Protein AF-A0A9D4UQ98-F1 (afdb_monomer_lite)

Foldseek 3Di:
DDDDDDDDDDDDDDPPPLPPDPDPAKDKFAKAWEAAEDAPPDLLLCVQVQVVCLVVVGEYEYEYQDQDDPNSVVVVVCVVVVSHRYDYDHQPDDDPVSLLSSVLVCQQQVADHDDPVNDDRSNPDDSNNIGIFRMWIDHSVDIDTHHPDGDPVSNVVSVVVVVD

Secondary structure (DSSP, 8-state):
------------------------TTEEEEEEEE---EEES-HHHHHHHHHHHHHTT--EEEEEEEE-HHHHHHHHHHHHTTS--EEEEEPSSSHHHHHHHHHHHHHHHT-----GGG---GGG--GGGSEEEEEEEE-SS-EEEEES---HHHHHHHHHHHT-

Organism: Adiantum capillus-veneris (NCBI:txid13818)

Sequence (164 aa):
MIVDAIDNVGPESSSSFETTITVEEGMEIDRGYISPQFKLATIKDILSVLEKVSQLNAPLVIVAEDVLGEALATLVVNKMRGIVKVAALKAPGFGERRKALLQDIAIVTGTEFIASDLGLKPESVTIEQLGISRKVTMTNNSTTIIADAATKDEIQARIAQIKK

Structure (mmCIF, N/CA/C/O backbone):
data_AF-A0A9D4UQ98-F1
#
_entry.id   AF-A0A9D4UQ98-F1
#
loop_
_atom_site.group_PDB
_atom_site.id
_atom_site.type_symbol
_atom_site.label_atom_id
_atom_site.label_alt_id
_atom_site.label_comp_id
_atom_site.label_asym_id
_atom_site.label_entity_id
_atom_site.label_seq_id
_atom_site.pdbx_PDB_ins_code
_atom_site.Cartn_x
_atom_site.Cartn_y
_atom_site.Cartn_z
_atom_site.occupancy
_atom_site.B_iso_or_equiv
_atom_site.auth_seq_id
_atom_site.auth_comp_id
_atom_site.auth_asym_id
_atom_site.auth_atom_id
_atom_site.pdbx_PDB_model_num
ATOM 1 N N . MET A 1 1 ? 49.598 -13.225 32.021 1.00 37.81 1 MET A N 1
ATOM 2 C CA . MET A 1 1 ? 49.013 -14.311 31.205 1.00 37.81 1 MET A CA 1
ATOM 3 C C . MET A 1 1 ? 47.509 -14.187 31.380 1.00 37.81 1 MET A C 1
ATOM 5 O O . MET A 1 1 ? 47.063 -14.446 32.483 1.00 37.81 1 MET A O 1
ATOM 9 N N . ILE A 1 2 ? 46.684 -13.698 30.454 1.00 34.66 2 ILE A N 1
ATOM 10 C CA . ILE A 1 2 ? 46.708 -13.498 28.986 1.00 34.66 2 ILE A CA 1
ATOM 11 C C . ILE A 1 2 ? 45.650 -12.371 28.778 1.00 34.66 2 ILE A C 1
ATOM 13 O O . ILE A 1 2 ? 44.540 -12.560 29.259 1.00 34.66 2 ILE A O 1
ATOM 17 N N . VAL A 1 3 ? 45.910 -11.097 28.452 1.00 29.50 3 VAL A N 1
ATOM 18 C CA . VAL A 1 3 ? 46.468 -10.408 27.264 1.00 29.50 3 VAL A CA 1
ATOM 19 C C . VAL A 1 3 ? 45.651 -10.582 25.968 1.00 29.50 3 VAL A C 1
ATOM 21 O O . VAL A 1 3 ? 45.608 -11.671 25.411 1.00 29.50 3 VAL A O 1
ATOM 24 N N . ASP A 1 4 ? 45.090 -9.444 25.536 1.00 32.81 4 ASP A N 1
ATOM 25 C CA . ASP A 1 4 ? 44.699 -8.974 24.195 1.00 32.81 4 ASP A CA 1
ATOM 26 C C . ASP A 1 4 ? 43.555 -9.611 23.388 1.00 32.81 4 ASP A C 1
ATOM 28 O O . ASP A 1 4 ? 43.641 -10.727 22.884 1.00 32.81 4 ASP A O 1
ATOM 32 N N . ALA A 1 5 ? 42.548 -8.770 23.118 1.00 34.03 5 ALA A N 1
ATOM 33 C CA . ALA A 1 5 ? 41.870 -8.695 21.824 1.00 34.03 5 ALA A CA 1
ATOM 34 C C . ALA A 1 5 ? 41.327 -7.265 21.614 1.00 34.03 5 ALA A C 1
ATOM 36 O O . ALA A 1 5 ? 40.187 -6.952 21.954 1.00 34.03 5 ALA A O 1
ATOM 37 N N . ILE A 1 6 ? 42.189 -6.396 21.084 1.00 39.06 6 ILE A N 1
ATOM 38 C CA . ILE A 1 6 ? 41.843 -5.143 20.403 1.00 39.06 6 ILE A CA 1
ATOM 39 C C . ILE A 1 6 ? 42.076 -5.363 18.893 1.00 39.06 6 ILE A C 1
ATOM 41 O O . ILE A 1 6 ? 42.995 -6.086 18.513 1.00 39.06 6 ILE A O 1
ATOM 45 N N . ASP A 1 7 ? 41.234 -4.704 18.090 1.00 34.16 7 ASP A N 1
ATOM 46 C CA . ASP A 1 7 ? 41.284 -4.451 16.637 1.00 34.16 7 ASP A CA 1
ATOM 47 C C . ASP A 1 7 ? 40.741 -5.497 15.646 1.00 34.16 7 ASP A C 1
ATOM 49 O O . ASP A 1 7 ? 41.428 -6.415 15.206 1.00 34.16 7 ASP A O 1
ATOM 53 N N . ASN A 1 8 ? 39.518 -5.246 15.153 1.00 32.34 8 ASN A N 1
ATOM 54 C CA . ASN A 1 8 ? 39.352 -4.631 13.822 1.00 32.34 8 ASN A CA 1
ATOM 55 C C . ASN A 1 8 ? 37.872 -4.321 13.520 1.00 32.34 8 ASN A C 1
ATOM 57 O O . ASN A 1 8 ? 37.156 -5.149 12.960 1.00 32.34 8 ASN A O 1
ATOM 61 N N . VAL A 1 9 ? 37.411 -3.107 13.842 1.00 37.16 9 VAL A N 1
ATOM 62 C CA . VAL A 1 9 ? 36.240 -2.510 13.177 1.00 37.16 9 VAL A CA 1
ATOM 63 C C . VAL A 1 9 ? 36.532 -1.033 12.929 1.00 37.16 9 VAL A C 1
ATOM 65 O O . VAL A 1 9 ? 36.550 -0.222 13.849 1.00 37.16 9 VAL A O 1
ATOM 68 N N . GLY A 1 10 ? 36.743 -0.689 11.665 1.00 29.52 10 GLY A N 1
ATOM 69 C CA . GLY A 1 10 ? 36.694 0.673 11.143 1.00 29.52 10 GLY A CA 1
ATOM 70 C C . GLY A 1 10 ? 36.073 0.647 9.740 1.00 29.52 10 GLY A C 1
ATOM 71 O O . GLY A 1 10 ? 35.951 -0.426 9.151 1.00 29.52 10 GLY A O 1
ATOM 72 N N . PRO A 1 11 ? 35.728 1.803 9.163 1.00 54.25 11 PRO A N 1
ATOM 73 C CA . PRO A 1 11 ? 34.602 2.627 9.593 1.00 54.25 11 PRO A CA 1
ATOM 74 C C . PRO A 1 11 ? 33.661 2.896 8.408 1.00 54.25 11 PRO A C 1
ATOM 76 O O . PRO A 1 11 ? 34.122 3.362 7.379 1.00 54.25 11 PRO A O 1
ATOM 79 N N . GLU A 1 12 ? 32.347 2.717 8.557 1.00 34.06 12 GLU A N 1
ATOM 80 C CA . GLU A 1 12 ? 31.376 3.407 7.693 1.00 34.06 12 GLU A CA 1
ATOM 81 C C . GLU A 1 12 ? 30.167 3.847 8.515 1.00 34.06 12 GLU A C 1
ATOM 83 O O . GLU A 1 12 ? 29.163 3.156 8.681 1.00 34.06 12 GLU A O 1
ATOM 88 N N . SER A 1 13 ? 30.289 5.061 9.042 1.00 42.75 13 SER A N 1
ATOM 89 C CA . SER A 1 13 ? 29.161 5.903 9.394 1.00 42.75 13 SER A CA 1
ATOM 90 C C . SER A 1 13 ? 28.348 6.212 8.134 1.00 42.75 13 SER A C 1
ATOM 92 O O . SER A 1 13 ? 28.676 7.129 7.382 1.00 42.75 13 SER A O 1
ATOM 94 N N . SER A 1 14 ? 27.245 5.500 7.934 1.00 32.00 14 SER A N 1
ATOM 95 C CA . SER A 1 14 ? 26.062 6.107 7.334 1.00 32.00 14 SER A CA 1
ATOM 96 C C . SER A 1 14 ? 25.003 6.154 8.425 1.00 32.00 14 SER A C 1
ATOM 98 O O . SER A 1 14 ? 24.558 5.126 8.931 1.00 32.00 14 SER A O 1
ATOM 100 N N . SER A 1 15 ? 24.657 7.363 8.865 1.00 33.94 15 SER A N 1
ATOM 101 C CA . SER A 1 15 ? 23.548 7.592 9.785 1.00 33.94 15 SER A CA 1
ATOM 102 C C . SER A 1 15 ? 22.252 7.224 9.066 1.00 33.94 15 SER A C 1
ATOM 104 O O . SER A 1 15 ? 21.566 8.074 8.495 1.00 33.94 15 SER A O 1
ATOM 106 N N . SER A 1 16 ? 21.942 5.934 9.032 1.00 33.72 16 SER A N 1
ATOM 107 C CA . SER A 1 16 ? 20.621 5.462 8.667 1.00 33.72 16 SER A CA 1
ATOM 108 C C . SER A 1 16 ? 19.725 5.857 9.827 1.00 33.72 16 SER A C 1
ATOM 110 O O . SER A 1 16 ? 19.809 5.280 10.904 1.00 33.72 16 SER A O 1
ATOM 112 N N . PHE A 1 17 ? 18.943 6.918 9.637 1.00 25.53 17 PHE A N 1
ATOM 113 C CA . PHE A 1 17 ? 17.900 7.313 10.570 1.00 25.53 17 PHE A CA 1
ATOM 114 C C . PHE A 1 17 ? 16.957 6.117 10.754 1.00 25.53 17 PHE A C 1
ATOM 116 O O . PHE A 1 17 ? 16.087 5.873 9.913 1.00 25.53 17 PHE A O 1
ATOM 123 N N . GLU A 1 18 ? 17.155 5.352 11.829 1.00 25.75 18 GLU A N 1
ATOM 124 C CA . GLU A 1 18 ? 16.228 4.315 12.266 1.00 25.75 18 GLU A CA 1
ATOM 125 C C . GLU A 1 18 ? 14.889 4.990 12.541 1.00 25.75 18 GLU A C 1
ATOM 127 O O . GLU A 1 18 ? 14.685 5.699 13.524 1.00 25.75 18 GLU A O 1
ATOM 132 N N . THR A 1 19 ? 13.978 4.843 11.585 1.00 34.81 19 THR A N 1
ATOM 133 C CA . THR A 1 19 ? 12.614 5.329 11.720 1.00 34.81 19 THR A CA 1
ATOM 134 C C . THR A 1 19 ? 11.893 4.309 12.582 1.00 34.81 19 THR A C 1
ATOM 136 O O . THR A 1 19 ? 11.537 3.238 12.098 1.00 34.81 19 THR A O 1
ATOM 139 N N . THR A 1 20 ? 11.719 4.618 13.866 1.00 24.45 20 THR A N 1
ATOM 140 C CA . THR A 1 20 ? 10.946 3.796 14.800 1.00 24.45 20 THR A CA 1
ATOM 141 C C . THR A 1 20 ? 9.479 3.815 14.379 1.00 24.45 20 THR A C 1
ATOM 143 O O . THR A 1 20 ? 8.683 4.639 14.824 1.00 24.45 20 THR A O 1
ATOM 146 N N . ILE A 1 21 ? 9.107 2.911 13.477 1.00 38.03 21 ILE A N 1
ATOM 147 C CA . ILE A 1 21 ? 7.719 2.493 13.343 1.00 38.03 21 ILE A CA 1
ATOM 148 C C . ILE A 1 21 ? 7.458 1.645 14.579 1.00 38.03 21 ILE A C 1
ATOM 150 O O . ILE A 1 21 ? 8.174 0.675 14.811 1.00 38.03 21 ILE A O 1
ATOM 154 N N . THR A 1 22 ? 6.477 2.015 15.400 1.00 32.88 22 THR A N 1
ATOM 155 C CA . THR A 1 22 ? 5.982 1.136 16.466 1.00 32.88 22 THR A CA 1
ATOM 156 C C . THR A 1 22 ? 5.287 -0.053 15.798 1.00 32.88 22 THR A C 1
ATOM 158 O O . THR A 1 22 ? 4.068 -0.087 15.609 1.00 32.88 22 THR A O 1
ATOM 161 N N . VAL A 1 23 ? 6.104 -0.984 15.317 1.00 41.91 23 VAL A N 1
ATOM 162 C CA . VAL A 1 23 ? 5.735 -2.352 15.010 1.00 41.91 23 VAL A CA 1
ATOM 163 C C . VAL A 1 23 ? 5.733 -3.015 16.377 1.00 41.91 23 VAL A C 1
ATOM 165 O O . VAL A 1 23 ? 6.789 -3.195 16.976 1.00 41.91 23 VAL A O 1
ATOM 168 N N . GLU A 1 24 ? 4.554 -3.311 16.925 1.00 42.94 24 GLU A N 1
ATOM 169 C CA . GLU A 1 24 ? 4.525 -4.390 17.909 1.00 42.94 24 GLU A CA 1
ATOM 170 C C . GLU A 1 24 ? 5.077 -5.606 17.172 1.00 42.94 24 GLU A C 1
ATOM 172 O O . GLU A 1 24 ? 4.610 -5.914 16.073 1.00 42.94 24 GLU A O 1
ATOM 177 N N . GLU A 1 25 ? 6.158 -6.183 17.687 1.00 43.91 25 GLU A N 1
ATOM 178 C CA . GLU A 1 25 ? 6.863 -7.297 17.063 1.00 43.91 25 GLU A CA 1
ATOM 179 C C . GLU A 1 25 ? 5.837 -8.347 16.592 1.00 43.91 25 GLU A C 1
ATOM 181 O O . GLU A 1 25 ? 5.122 -8.928 17.405 1.00 43.91 25 GLU A O 1
ATOM 186 N N . GLY A 1 26 ? 5.697 -8.528 15.271 1.00 54.97 26 GLY A N 1
ATOM 187 C CA . GLY A 1 26 ? 4.677 -9.414 14.695 1.00 54.97 26 GLY A CA 1
ATOM 188 C C . GLY A 1 26 ? 3.357 -8.751 14.280 1.00 54.97 26 GLY A C 1
ATOM 189 O O . GLY A 1 26 ? 2.317 -9.405 14.340 1.00 54.97 26 GLY A O 1
ATOM 190 N N . MET A 1 27 ? 3.367 -7.493 13.818 1.00 70.94 27 MET A N 1
ATOM 191 C CA . MET A 1 27 ? 2.158 -6.866 13.273 1.00 70.94 27 MET A CA 1
ATOM 192 C C . MET A 1 27 ? 1.616 -7.673 12.086 1.00 70.94 27 MET A C 1
ATOM 194 O O . MET A 1 27 ? 2.286 -7.844 11.064 1.00 70.94 27 MET A O 1
ATOM 198 N N . GLU A 1 28 ? 0.373 -8.117 12.226 1.00 78.94 28 GLU A N 1
ATOM 199 C CA . GLU A 1 28 ? -0.350 -8.899 11.236 1.00 78.94 28 GLU A CA 1
ATOM 200 C C . GLU A 1 28 ? -1.626 -8.165 10.825 1.00 78.94 28 GLU A C 1
ATOM 202 O O . GLU A 1 28 ? -2.408 -7.710 11.660 1.00 78.94 28 GLU A O 1
ATOM 207 N N . ILE A 1 29 ? -1.807 -8.015 9.516 1.00 81.31 29 ILE A N 1
ATOM 208 C CA . ILE A 1 29 ? -2.991 -7.420 8.911 1.00 81.31 29 ILE A CA 1
ATOM 209 C C . ILE A 1 29 ? -3.633 -8.473 8.019 1.00 81.31 29 ILE A C 1
ATOM 211 O O . ILE A 1 29 ? -3.085 -8.813 6.970 1.00 81.31 29 ILE A O 1
ATOM 215 N N . ASP A 1 30 ? -4.809 -8.952 8.412 1.00 78.88 30 ASP A N 1
ATOM 216 C CA . ASP A 1 30 ? -5.660 -9.785 7.569 1.00 78.88 30 ASP A CA 1
ATOM 217 C C . ASP A 1 30 ? -6.527 -8.915 6.661 1.00 78.88 30 ASP A C 1
ATOM 219 O O . ASP A 1 30 ? -7.195 -7.993 7.130 1.00 78.88 30 ASP A O 1
ATOM 223 N N . ARG A 1 31 ? -6.553 -9.252 5.366 1.00 80.06 31 ARG A N 1
ATOM 224 C CA . ARG A 1 31 ? -7.409 -8.629 4.342 1.00 80.06 31 ARG A CA 1
ATOM 225 C C . ARG A 1 31 ? -7.351 -7.102 4.353 1.00 80.06 31 ARG A C 1
ATOM 227 O O . ARG A 1 31 ? -8.264 -6.436 4.838 1.00 80.06 31 ARG A O 1
ATOM 234 N N . GLY A 1 32 ? -6.271 -6.556 3.805 1.00 80.69 32 GLY A N 1
ATOM 235 C CA . GLY A 1 32 ? -6.011 -5.119 3.805 1.00 80.69 32 GLY A CA 1
ATOM 236 C C . GLY A 1 32 ? -5.824 -4.521 2.423 1.00 80.69 32 GLY A C 1
ATOM 237 O O . GLY A 1 32 ? -5.394 -5.199 1.484 1.00 80.69 32 GLY A O 1
ATOM 238 N N . TYR A 1 33 ? -6.103 -3.223 2.345 1.00 84.62 33 TYR A N 1
ATOM 239 C CA . TYR A 1 33 ? -5.759 -2.400 1.198 1.00 84.62 33 TYR A CA 1
ATOM 240 C C . TYR A 1 33 ? -4.276 -2.039 1.221 1.00 84.62 33 TYR A C 1
ATOM 242 O O . TYR A 1 33 ? -3.715 -1.773 2.285 1.00 84.62 33 TYR A O 1
ATOM 250 N N . ILE A 1 34 ? -3.651 -1.985 0.050 1.00 81.50 34 ILE A N 1
ATOM 251 C CA . ILE A 1 34 ? -2.273 -1.532 -0.138 1.00 81.50 34 ILE A CA 1
ATOM 252 C C . ILE A 1 34 ? -2.294 -0.274 -0.993 1.00 81.50 34 ILE A C 1
ATOM 254 O O . ILE A 1 34 ? -2.892 -0.254 -2.069 1.00 81.50 34 ILE A O 1
ATOM 258 N N . SER A 1 35 ? -1.645 0.786 -0.518 1.00 77.44 35 SER A N 1
ATOM 259 C CA . SER A 1 35 ? -1.587 2.032 -1.268 1.00 77.44 35 SER A CA 1
ATOM 260 C C . SER A 1 35 ? -0.743 1.906 -2.541 1.00 77.44 35 SER A C 1
ATOM 262 O O . SER A 1 35 ? 0.259 1.185 -2.552 1.00 77.44 35 SER A O 1
ATOM 264 N N . PRO A 1 36 ? -1.071 2.679 -3.591 1.00 75.31 36 PRO A N 1
ATOM 265 C CA . PRO A 1 36 ? -0.113 3.040 -4.623 1.00 75.31 36 PRO A CA 1
ATOM 266 C C . PRO A 1 36 ? 1.132 3.685 -4.026 1.00 75.31 36 PRO A C 1
ATOM 268 O O . PRO A 1 36 ? 1.143 4.099 -2.861 1.00 75.31 36 PRO A O 1
ATOM 271 N N . GL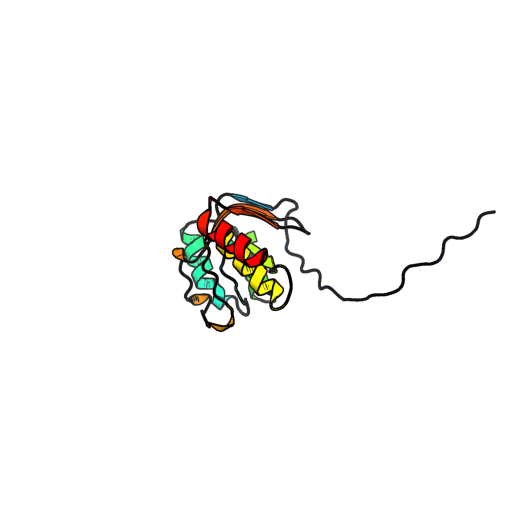N A 1 37 ? 2.173 3.808 -4.849 1.00 76.06 37 GLN A N 1
ATOM 272 C CA . GLN A 1 37 ? 3.358 4.559 -4.463 1.00 76.06 37 GLN A CA 1
ATOM 273 C C . GLN A 1 37 ? 2.957 5.987 -4.088 1.00 76.06 37 GLN A C 1
ATOM 275 O O . GLN A 1 37 ? 2.558 6.776 -4.944 1.00 76.06 37 GLN A O 1
ATOM 280 N N . PHE A 1 38 ? 3.120 6.330 -2.812 1.00 71.50 38 PHE A N 1
ATOM 281 C CA . PHE A 1 38 ? 2.865 7.677 -2.324 1.00 71.50 38 PHE A CA 1
ATOM 282 C C . PHE A 1 38 ? 4.156 8.417 -2.009 1.00 71.50 38 PHE A C 1
ATOM 284 O O . PHE A 1 38 ? 5.117 7.881 -1.453 1.00 71.50 38 PHE A O 1
ATOM 291 N N . LYS A 1 39 ? 4.153 9.706 -2.343 1.00 69.00 39 LYS A N 1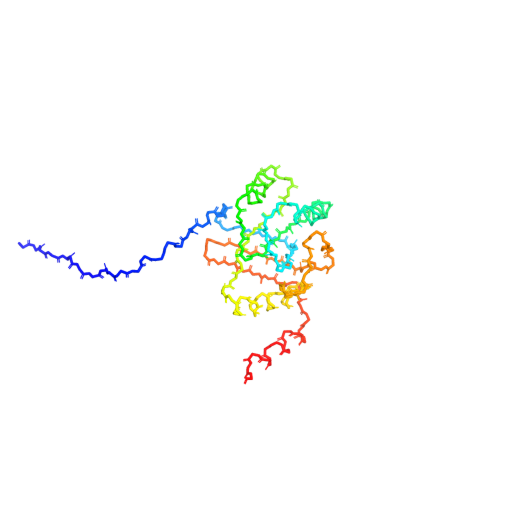
ATOM 292 C CA . LYS A 1 39 ? 5.088 10.670 -1.782 1.00 69.00 39 LYS A CA 1
ATOM 293 C C . LYS A 1 39 ? 4.339 11.436 -0.701 1.00 69.00 39 LYS A C 1
ATOM 295 O O . LYS A 1 39 ? 3.621 12.383 -1.003 1.00 69.00 39 LYS A O 1
ATOM 300 N N . LEU A 1 40 ? 4.450 10.975 0.542 1.00 69.94 40 LEU A N 1
ATOM 301 C CA . LEU A 1 40 ? 3.755 11.589 1.668 1.00 69.94 40 LEU A CA 1
ATOM 302 C C . LEU A 1 40 ? 4.529 12.812 2.154 1.00 69.94 40 LEU A C 1
ATOM 304 O O . LEU A 1 40 ? 5.497 12.687 2.900 1.00 69.94 40 LEU A O 1
ATOM 308 N N . ALA A 1 41 ? 4.098 13.993 1.713 1.00 68.62 41 ALA A N 1
ATOM 309 C CA . ALA A 1 41 ? 4.611 15.262 2.218 1.00 68.62 41 ALA A CA 1
ATOM 310 C C . ALA A 1 41 ? 3.730 15.801 3.352 1.00 68.62 41 ALA A C 1
ATOM 312 O O . ALA A 1 41 ? 4.245 16.320 4.341 1.00 68.62 41 ALA A O 1
ATOM 313 N N . THR A 1 42 ? 2.406 15.664 3.227 1.00 72.06 42 THR A N 1
ATOM 314 C CA . THR A 1 42 ? 1.439 16.172 4.203 1.00 72.06 42 THR A CA 1
ATOM 315 C C . THR A 1 42 ? 0.345 15.150 4.497 1.00 72.06 42 THR A C 1
ATOM 317 O O . THR A 1 42 ? 0.042 14.281 3.684 1.00 72.06 42 THR A O 1
ATOM 320 N N . ILE A 1 43 ? -0.303 15.265 5.662 1.00 75.25 43 ILE A N 1
ATOM 321 C CA . ILE A 1 43 ? -1.448 14.400 5.989 1.00 75.25 43 ILE A CA 1
ATOM 322 C C . ILE A 1 43 ? -2.633 14.627 5.038 1.00 75.25 43 ILE A C 1
ATOM 324 O O . ILE A 1 43 ? -3.418 13.712 4.805 1.00 75.25 43 ILE A O 1
ATOM 328 N N . LYS A 1 44 ? -2.740 15.830 4.452 1.00 78.19 44 LYS A N 1
ATOM 329 C CA . LYS A 1 44 ? -3.809 16.186 3.510 1.00 78.19 44 LYS A CA 1
ATOM 330 C C . LYS A 1 44 ? -3.826 15.281 2.291 1.00 78.19 44 LYS A C 1
ATOM 332 O O . LYS A 1 44 ? -4.902 14.886 1.861 1.00 78.19 44 LYS A O 1
ATOM 337 N N . ASP A 1 45 ? -2.643 14.883 1.833 1.00 73.75 45 ASP A N 1
ATOM 338 C CA . ASP A 1 45 ? -2.481 14.002 0.683 1.00 73.75 45 ASP A CA 1
ATOM 339 C C . ASP A 1 45 ? -3.221 12.670 0.898 1.00 73.75 45 ASP A C 1
ATOM 341 O O . ASP A 1 45 ? -3.850 12.148 -0.016 1.00 73.75 45 ASP A O 1
ATOM 345 N N . ILE A 1 46 ? -3.209 12.136 2.123 1.00 78.25 46 ILE A N 1
ATOM 346 C CA . ILE A 1 46 ? -3.763 10.811 2.427 1.00 78.25 46 ILE A CA 1
ATOM 347 C C . ILE A 1 46 ? -5.120 10.845 3.141 1.00 78.25 46 ILE A C 1
ATOM 349 O O . ILE A 1 46 ? -5.725 9.791 3.334 1.00 78.25 46 ILE A O 1
ATOM 353 N N . LEU A 1 47 ? -5.627 12.027 3.514 1.00 83.25 47 LEU A N 1
ATOM 354 C CA . LEU A 1 47 ? -6.897 12.168 4.239 1.00 83.25 47 LEU A CA 1
ATOM 355 C C . LEU A 1 47 ? -8.057 11.493 3.502 1.00 83.25 47 LEU A C 1
ATOM 357 O O . LEU A 1 47 ? -8.782 10.706 4.105 1.00 83.25 47 LEU A O 1
ATOM 361 N N . SER A 1 48 ? -8.188 11.732 2.194 1.00 83.25 48 SER A N 1
ATOM 362 C CA . SER A 1 48 ? -9.284 11.172 1.396 1.00 83.25 48 SER A CA 1
ATOM 363 C C . SER A 1 48 ? -9.253 9.641 1.350 1.00 83.25 48 SER A C 1
ATOM 365 O O . SER A 1 48 ? -10.298 8.991 1.393 1.00 83.25 48 SER A O 1
ATOM 367 N N . VAL A 1 49 ? -8.060 9.044 1.302 1.00 84.31 49 VAL A N 1
ATOM 368 C CA . VAL A 1 49 ? -7.877 7.588 1.325 1.00 84.31 49 VAL A CA 1
ATOM 369 C C . VAL A 1 49 ? -8.166 7.033 2.720 1.00 84.31 49 VAL A C 1
ATOM 371 O O . VAL A 1 49 ? -8.858 6.023 2.841 1.00 84.31 49 VAL A O 1
ATOM 374 N N . LEU A 1 50 ? -7.694 7.702 3.777 1.00 83.62 50 LEU A N 1
ATOM 375 C CA . LEU A 1 50 ? -7.954 7.296 5.162 1.00 83.62 50 LEU A CA 1
ATOM 376 C C . LEU A 1 50 ? -9.447 7.314 5.493 1.00 83.62 50 LEU A C 1
ATOM 378 O O . LEU A 1 50 ? -9.930 6.375 6.121 1.00 83.62 50 LEU A O 1
ATOM 382 N N . GLU A 1 51 ? -10.183 8.334 5.052 1.00 85.31 51 GLU A N 1
ATOM 383 C CA . GLU A 1 51 ? -11.634 8.423 5.241 1.00 85.31 51 GLU A CA 1
ATOM 384 C C . GLU A 1 51 ? -12.359 7.269 4.543 1.00 85.31 51 GLU A C 1
ATOM 386 O O . GLU A 1 51 ? -13.163 6.578 5.169 1.00 85.31 51 GLU A O 1
ATOM 391 N N . LYS A 1 52 ? -12.025 7.005 3.273 1.00 84.69 52 LYS A N 1
ATOM 392 C CA . LYS A 1 52 ? -12.606 5.897 2.499 1.00 84.69 52 LYS A CA 1
ATOM 393 C C . LYS A 1 52 ? -12.349 4.544 3.162 1.00 84.69 52 LYS A C 1
ATOM 395 O O . LYS A 1 52 ? -13.267 3.744 3.309 1.00 84.69 52 LYS A O 1
ATOM 400 N N . VAL A 1 53 ? -11.117 4.282 3.596 1.00 84.56 53 VAL A N 1
ATOM 401 C CA . VAL A 1 53 ? -10.767 3.003 4.231 1.00 84.56 53 VAL A CA 1
ATOM 402 C C . VAL A 1 53 ? -11.374 2.877 5.635 1.00 84.56 53 VAL A C 1
ATOM 404 O O . VAL A 1 53 ? -11.834 1.796 6.010 1.00 84.56 53 VAL A O 1
ATOM 407 N N . SER A 1 54 ? -11.462 3.980 6.386 1.00 85.88 54 SER A N 1
ATOM 408 C CA . SER A 1 54 ? -12.130 4.024 7.693 1.00 85.88 54 SER A CA 1
ATOM 409 C C . SER A 1 54 ? -13.627 3.713 7.578 1.00 85.88 54 SER A C 1
ATOM 411 O O . SER A 1 54 ? -14.136 2.902 8.351 1.00 85.88 54 SER A O 1
ATOM 413 N N . GLN A 1 55 ? -14.317 4.251 6.563 1.00 86.56 55 GLN A N 1
ATOM 414 C CA . GLN A 1 55 ? -15.726 3.933 6.281 1.00 86.56 55 GLN A CA 1
ATOM 415 C C . GLN A 1 55 ? -15.953 2.446 5.986 1.00 86.56 55 GLN A C 1
ATOM 417 O O . GLN A 1 55 ? -16.981 1.886 6.360 1.00 86.56 55 GLN A O 1
ATO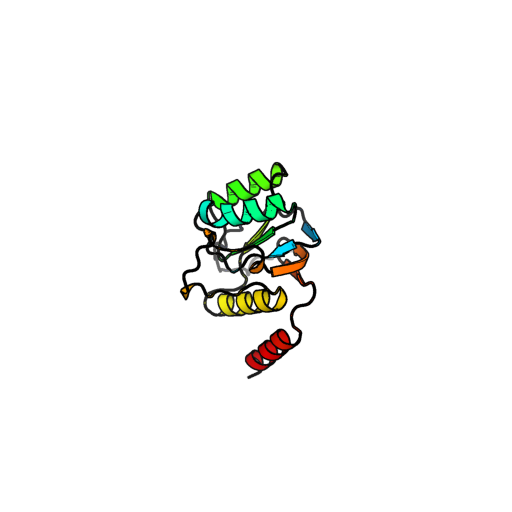M 422 N N . LEU A 1 56 ? -14.979 1.794 5.350 1.00 85.56 56 LEU A N 1
ATOM 423 C CA . LEU A 1 56 ? -15.008 0.359 5.069 1.00 85.56 56 LEU A CA 1
ATOM 424 C C . LEU A 1 56 ? -14.589 -0.502 6.270 1.00 85.56 56 LEU A C 1
ATOM 426 O O . LEU A 1 56 ? -14.639 -1.728 6.187 1.00 85.56 56 LEU A O 1
ATOM 430 N N . ASN A 1 57 ? -14.154 0.118 7.374 1.00 85.75 57 ASN A N 1
ATOM 431 C CA . ASN A 1 57 ? -13.589 -0.543 8.553 1.00 85.75 57 ASN A CA 1
ATOM 432 C C . ASN A 1 57 ? -12.464 -1.547 8.211 1.00 85.75 57 ASN A C 1
ATOM 434 O O . ASN A 1 57 ? -12.236 -2.535 8.924 1.00 85.75 57 ASN A O 1
ATOM 438 N N . ALA A 1 58 ? -11.763 -1.281 7.108 1.00 85.81 58 ALA A N 1
ATOM 439 C CA . ALA A 1 58 ? -10.715 -2.126 6.566 1.00 85.81 58 ALA A CA 1
ATOM 440 C C . ALA A 1 58 ? -9.332 -1.607 6.990 1.00 85.81 58 ALA A C 1
ATOM 442 O O . ALA A 1 58 ? -9.174 -0.419 7.279 1.00 85.81 58 ALA A O 1
ATOM 443 N N . PRO A 1 59 ? -8.316 -2.476 7.067 1.00 89.56 59 PRO A N 1
ATOM 444 C CA . PRO A 1 59 ? -6.952 -2.041 7.298 1.00 89.56 59 PRO A CA 1
ATOM 445 C C . PRO A 1 59 ? -6.292 -1.499 6.020 1.00 89.56 59 PRO A C 1
ATOM 447 O O . PRO A 1 59 ? -6.532 -2.002 4.923 1.00 89.56 59 PRO A O 1
ATOM 450 N N . LEU A 1 60 ? -5.435 -0.486 6.177 1.00 88.44 60 LEU A N 1
ATOM 451 C CA . LEU A 1 60 ? -4.631 0.124 5.115 1.00 88.44 60 LEU A CA 1
ATOM 452 C C . LEU A 1 60 ? -3.137 -0.061 5.394 1.00 88.44 60 LEU A C 1
ATOM 454 O O . LEU A 1 60 ? -2.649 0.289 6.468 1.00 88.44 60 LEU A O 1
ATOM 458 N N . VAL A 1 61 ? -2.399 -0.535 4.399 1.00 88.81 61 VAL A N 1
ATOM 459 C CA . VAL A 1 61 ? -0.938 -0.560 4.384 1.00 88.81 61 VAL A CA 1
ATOM 460 C C . VAL A 1 61 ? -0.449 0.488 3.397 1.00 88.81 61 VAL A C 1
ATOM 462 O O . VAL A 1 61 ? -0.726 0.420 2.202 1.00 88.81 61 VAL A O 1
ATOM 465 N N . ILE A 1 62 ? 0.278 1.472 3.908 1.00 87.06 62 ILE A N 1
ATOM 466 C CA . ILE A 1 62 ? 0.839 2.564 3.125 1.00 87.06 62 ILE A CA 1
ATOM 467 C C . ILE A 1 62 ? 2.267 2.206 2.723 1.00 87.06 62 ILE A C 1
ATOM 469 O O . ILE A 1 62 ? 3.109 1.955 3.585 1.00 87.06 62 ILE A O 1
ATOM 473 N N . VAL A 1 63 ? 2.546 2.246 1.424 1.00 86.06 63 VAL A N 1
ATOM 474 C CA . VAL A 1 63 ? 3.889 2.118 0.856 1.00 86.06 63 VAL A CA 1
ATOM 475 C C . VAL A 1 63 ? 4.302 3.471 0.288 1.00 86.06 63 VAL A C 1
ATOM 477 O O . VAL A 1 63 ? 3.680 3.989 -0.640 1.00 86.06 63 VAL A O 1
ATOM 480 N N . ALA A 1 64 ? 5.344 4.066 0.863 1.00 82.12 64 ALA A N 1
ATOM 481 C CA . ALA A 1 64 ? 5.820 5.385 0.460 1.00 82.12 64 ALA A CA 1
ATOM 482 C C . ALA A 1 64 ? 7.345 5.447 0.433 1.00 82.12 64 ALA A C 1
ATOM 484 O O . ALA A 1 64 ? 8.017 4.700 1.136 1.00 82.12 64 ALA A O 1
ATOM 485 N N . GLU A 1 65 ? 7.911 6.355 -0.364 1.00 79.50 65 GLU A N 1
ATOM 486 C CA . GLU A 1 65 ? 9.366 6.587 -0.363 1.00 79.50 65 GLU A CA 1
ATOM 487 C C . GLU A 1 65 ? 9.868 7.001 1.023 1.00 79.50 65 GLU A C 1
ATOM 489 O O . GLU A 1 65 ? 10.852 6.453 1.521 1.00 79.50 65 GLU A O 1
ATOM 494 N N . ASP A 1 66 ? 9.158 7.937 1.643 1.00 77.19 66 ASP A N 1
ATOM 495 C CA . ASP A 1 66 ? 9.382 8.322 3.022 1.00 77.19 66 ASP A CA 1
ATOM 496 C C . ASP A 1 66 ? 8.057 8.692 3.687 1.00 77.19 66 ASP A C 1
ATOM 498 O O . ASP A 1 66 ? 7.111 9.132 3.025 1.00 77.19 66 ASP A O 1
ATOM 502 N N . VAL A 1 67 ? 7.999 8.499 5.001 1.00 76.38 67 VAL A N 1
ATOM 503 C CA . VAL A 1 67 ? 6.847 8.840 5.842 1.00 76.38 67 VAL A CA 1
ATOM 504 C C . VAL A 1 67 ? 7.385 9.642 7.013 1.00 76.38 67 VAL A C 1
ATOM 506 O O . VAL A 1 67 ? 7.871 9.076 7.990 1.00 76.38 67 VAL A O 1
ATOM 509 N N . LEU A 1 68 ? 7.357 10.968 6.887 1.00 76.50 68 LEU A N 1
ATOM 510 C CA . LEU A 1 68 ? 8.033 11.874 7.814 1.00 76.50 68 LEU A CA 1
ATOM 511 C C . LEU A 1 68 ? 7.084 12.890 8.452 1.00 76.50 68 LEU A C 1
ATOM 513 O O . LEU A 1 68 ? 6.001 13.187 7.945 1.00 76.50 68 LEU A O 1
ATOM 517 N N . GLY A 1 69 ? 7.550 13.455 9.568 1.00 79.38 69 GLY A N 1
ATOM 518 C CA . GLY A 1 69 ? 6.989 14.654 10.185 1.00 79.38 69 GLY A CA 1
ATOM 519 C C . GLY A 1 69 ? 5.557 14.488 10.691 1.00 79.38 69 GLY A C 1
ATOM 520 O O . GLY A 1 69 ? 5.223 13.519 11.376 1.00 79.38 69 GLY A O 1
ATOM 521 N N . GLU A 1 70 ? 4.718 15.472 10.367 1.00 81.38 70 GLU A N 1
ATOM 522 C CA . GLU A 1 70 ? 3.338 15.574 10.848 1.00 81.38 70 GLU A CA 1
ATOM 523 C C . GLU A 1 70 ? 2.470 14.399 10.381 1.00 81.38 70 GLU A C 1
ATOM 525 O O . GLU A 1 70 ? 1.706 13.852 11.173 1.00 81.38 70 GLU A O 1
ATOM 530 N N . ALA A 1 71 ? 2.639 13.947 9.132 1.00 79.94 71 ALA A N 1
ATOM 531 C CA . ALA A 1 71 ? 1.852 12.846 8.584 1.00 79.94 71 ALA A CA 1
ATOM 532 C C . ALA A 1 71 ? 2.036 11.556 9.399 1.00 79.94 71 ALA A C 1
ATOM 534 O O . ALA A 1 71 ? 1.057 10.895 9.749 1.00 79.94 71 ALA A O 1
ATOM 535 N N . LEU A 1 72 ? 3.281 11.233 9.769 1.00 82.69 72 LEU A N 1
ATOM 536 C CA . LEU A 1 72 ? 3.581 10.074 10.608 1.00 82.69 72 LEU A CA 1
ATOM 537 C C . LEU A 1 72 ? 2.945 10.211 11.997 1.00 82.69 72 LEU A C 1
ATOM 539 O O . LEU A 1 72 ? 2.282 9.285 12.462 1.00 82.69 72 LEU A O 1
ATOM 543 N N . ALA A 1 73 ? 3.107 11.369 12.641 1.00 84.25 73 ALA A N 1
ATOM 544 C CA . ALA A 1 73 ? 2.555 11.617 13.971 1.00 84.25 73 ALA A CA 1
ATOM 545 C C . ALA A 1 73 ? 1.027 11.458 13.987 1.00 84.25 73 ALA A C 1
ATOM 547 O O . ALA A 1 73 ? 0.471 10.807 14.874 1.00 84.25 73 ALA A O 1
ATOM 548 N N . THR A 1 74 ? 0.340 11.985 12.972 1.00 84.81 74 THR A N 1
ATOM 549 C CA . THR A 1 74 ? -1.112 11.846 12.846 1.00 84.81 74 THR A CA 1
ATOM 550 C C . THR A 1 74 ? -1.530 10.396 12.612 1.00 84.81 74 THR A C 1
ATOM 552 O O . THR A 1 74 ? -2.485 9.940 13.241 1.00 84.81 74 THR A O 1
ATOM 555 N N . LEU A 1 75 ? -0.824 9.644 11.761 1.00 84.81 75 LEU A N 1
ATOM 556 C CA . LEU A 1 75 ? -1.110 8.222 11.538 1.00 84.81 75 LEU A CA 1
ATOM 557 C C . LEU A 1 75 ? -0.954 7.407 12.830 1.00 84.81 75 LEU A C 1
ATOM 559 O O . LEU A 1 75 ? -1.836 6.616 13.162 1.00 84.81 75 LEU A O 1
ATOM 563 N N . VAL A 1 76 ? 0.118 7.646 13.592 1.00 85.75 76 VAL A N 1
ATOM 564 C CA . VAL A 1 76 ? 0.376 6.964 14.871 1.00 85.75 76 VAL A CA 1
ATOM 565 C C . VAL A 1 76 ? -0.723 7.273 15.887 1.00 85.75 76 VAL A C 1
ATOM 567 O O . VAL A 1 76 ? -1.301 6.351 16.459 1.00 85.75 76 VAL A O 1
ATOM 570 N N . VAL A 1 77 ? -1.081 8.547 16.072 1.00 86.88 77 VAL A N 1
ATOM 571 C CA . VAL A 1 77 ? -2.127 8.940 17.032 1.00 86.88 77 VAL A CA 1
ATOM 572 C C . VAL A 1 77 ? -3.488 8.355 16.650 1.00 86.88 77 VAL A C 1
ATOM 574 O O . VAL A 1 77 ? -4.206 7.860 17.519 1.00 86.88 77 VAL A O 1
ATOM 577 N N . ASN A 1 78 ? -3.853 8.367 15.365 1.00 85.62 78 ASN A N 1
ATOM 578 C CA . ASN A 1 78 ? -5.130 7.800 14.923 1.00 85.62 78 ASN A CA 1
ATOM 579 C C . ASN A 1 78 ? -5.161 6.269 15.028 1.00 85.62 78 ASN A C 1
ATOM 581 O O . ASN A 1 78 ? -6.206 5.716 15.378 1.00 85.62 78 ASN A O 1
ATOM 585 N N . LYS A 1 79 ? -4.026 5.594 14.801 1.00 84.75 79 LYS A N 1
ATOM 586 C CA . LYS A 1 79 ? -3.879 4.152 15.041 1.00 84.75 79 LYS A CA 1
ATOM 587 C C . LYS A 1 79 ? -4.048 3.818 16.523 1.00 84.75 79 LYS A C 1
ATOM 589 O O . LYS A 1 79 ? -4.849 2.953 1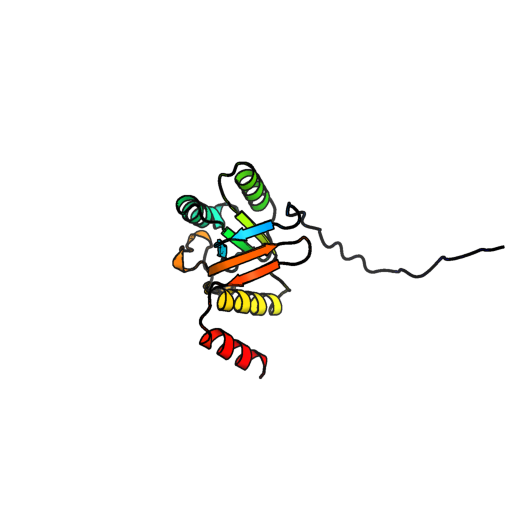6.858 1.00 84.75 79 LYS A O 1
ATOM 594 N N . MET A 1 80 ? -3.353 4.532 17.415 1.00 82.62 80 MET A N 1
ATOM 595 C CA . MET A 1 80 ? -3.436 4.315 18.869 1.00 82.62 80 MET A CA 1
ATOM 596 C C . MET A 1 80 ? -4.840 4.562 19.429 1.00 82.62 80 MET A C 1
ATOM 598 O O . MET A 1 80 ? -5.251 3.906 20.380 1.00 82.62 80 MET A O 1
ATOM 602 N N . ARG A 1 81 ? -5.591 5.493 18.833 1.00 86.25 81 ARG A N 1
ATOM 603 C CA . ARG A 1 81 ? -6.994 5.755 19.190 1.00 86.25 81 ARG A CA 1
ATOM 604 C C . ARG A 1 81 ? -7.980 4.751 18.580 1.00 86.25 81 ARG A C 1
ATOM 606 O O . ARG A 1 81 ? -9.171 4.857 18.850 1.00 86.25 81 ARG A O 1
ATOM 613 N N . GLY A 1 82 ? -7.517 3.817 17.746 1.00 81.31 82 GLY A N 1
ATOM 614 C CA . GLY A 1 82 ? -8.364 2.840 17.056 1.00 81.31 82 GLY A CA 1
ATOM 615 C C . GLY A 1 82 ? -9.275 3.440 15.978 1.00 81.31 82 GLY A C 1
ATOM 616 O O . GLY A 1 82 ? -10.207 2.776 15.540 1.00 81.31 82 GLY A O 1
ATOM 617 N N . ILE A 1 83 ? -9.021 4.682 15.552 1.00 82.19 83 ILE A N 1
ATOM 618 C CA . ILE A 1 83 ? -9.840 5.397 14.558 1.00 82.19 83 ILE A CA 1
ATOM 619 C C . ILE A 1 83 ? -9.571 4.843 13.155 1.00 82.19 83 ILE A C 1
ATOM 621 O O . ILE A 1 83 ? -10.486 4.672 12.350 1.00 82.19 83 ILE A O 1
ATOM 625 N N . VAL A 1 84 ? -8.301 4.548 12.866 1.00 81.75 84 VAL A N 1
ATOM 626 C CA . VAL A 1 84 ? -7.867 3.965 11.593 1.00 81.75 84 VAL A CA 1
ATOM 627 C C . VAL A 1 84 ? -6.975 2.759 11.849 1.00 81.75 84 VAL A C 1
ATOM 629 O O . VAL A 1 84 ? -6.051 2.801 12.662 1.00 81.75 84 VAL A O 1
ATOM 632 N N . LYS A 1 85 ? -7.227 1.673 11.122 1.00 85.88 85 LYS A N 1
ATOM 633 C CA . LYS A 1 85 ? -6.351 0.500 11.107 1.00 85.88 85 LYS A CA 1
ATOM 634 C C . LYS A 1 85 ? -5.301 0.723 10.028 1.00 85.88 85 LYS A C 1
ATOM 636 O O . LYS A 1 85 ? -5.545 0.424 8.866 1.00 85.88 85 LYS A O 1
ATOM 641 N N . VAL A 1 86 ? -4.163 1.306 10.391 1.00 86.88 86 VAL A N 1
ATOM 642 C CA . VAL A 1 86 ? -3.129 1.672 9.415 1.00 86.88 86 VAL A CA 1
ATOM 643 C C . VAL A 1 86 ? -1.753 1.143 9.802 1.00 86.88 86 VAL A C 1
ATOM 645 O O . VAL A 1 86 ? -1.376 1.129 10.977 1.00 86.88 86 VAL A O 1
ATOM 648 N N . ALA A 1 87 ? -0.995 0.729 8.796 1.00 86.88 87 ALA A N 1
ATOM 649 C CA . ALA A 1 87 ? 0.443 0.536 8.866 1.00 86.88 87 ALA A CA 1
ATOM 650 C C . ALA A 1 87 ? 1.106 1.317 7.735 1.00 86.88 87 ALA A C 1
ATOM 652 O O . ALA A 1 87 ? 0.505 1.537 6.687 1.00 86.88 87 ALA A O 1
ATOM 653 N N . ALA A 1 88 ? 2.345 1.739 7.946 1.00 85.94 88 ALA A N 1
ATOM 654 C CA . ALA A 1 88 ? 3.139 2.405 6.929 1.00 85.94 88 ALA A CA 1
ATOM 655 C C . ALA A 1 88 ? 4.495 1.711 6.829 1.00 85.94 88 ALA A C 1
ATOM 657 O O . ALA A 1 88 ? 5.032 1.275 7.844 1.00 85.94 88 ALA A O 1
ATOM 658 N N . LEU A 1 89 ? 5.041 1.610 5.622 1.00 86.12 89 LEU A N 1
ATOM 659 C CA . LEU A 1 89 ? 6.390 1.120 5.371 1.00 86.12 89 LEU A CA 1
ATOM 660 C C . LEU A 1 89 ? 7.094 1.969 4.321 1.00 86.12 89 LEU A C 1
ATOM 662 O O . LEU A 1 89 ? 6.470 2.531 3.416 1.00 86.12 89 LEU A O 1
ATOM 666 N N . LYS A 1 90 ? 8.421 2.026 4.442 1.00 85.12 90 LYS A N 1
ATOM 667 C CA . LYS A 1 90 ? 9.263 2.644 3.424 1.00 85.12 90 LYS A CA 1
ATOM 668 C C . LYS A 1 90 ? 9.425 1.698 2.241 1.00 85.12 90 LYS A C 1
ATOM 670 O O . LYS A 1 90 ? 9.698 0.512 2.413 1.00 85.12 90 LYS A O 1
ATOM 675 N N . ALA A 1 91 ? 9.271 2.241 1.043 1.00 85.50 91 ALA A N 1
ATOM 676 C CA . ALA A 1 91 ? 9.448 1.527 -0.206 1.00 85.50 91 ALA A CA 1
ATOM 677 C C . ALA A 1 91 ? 10.866 0.927 -0.294 1.00 85.50 91 ALA A C 1
ATOM 679 O O . ALA A 1 91 ? 11.843 1.621 0.008 1.00 85.50 91 ALA A O 1
ATOM 680 N N . PRO A 1 92 ? 11.010 -0.334 -0.736 1.00 84.12 92 PRO A N 1
ATOM 681 C CA . PRO A 1 92 ? 12.309 -0.987 -0.801 1.00 84.12 92 PRO A CA 1
ATOM 682 C C . PRO A 1 92 ? 13.172 -0.419 -1.934 1.00 84.12 92 PRO A C 1
ATOM 684 O O . PRO A 1 92 ? 12.698 -0.145 -3.036 1.00 84.12 92 PRO A O 1
ATOM 687 N N . GLY A 1 93 ? 14.476 -0.304 -1.686 1.00 86.81 93 GLY A N 1
ATOM 688 C CA . GLY A 1 93 ? 15.444 0.178 -2.671 1.00 86.81 93 GLY A CA 1
ATOM 689 C C . GLY A 1 93 ? 15.452 1.700 -2.861 1.00 86.81 93 GLY A C 1
ATOM 690 O O . GLY A 1 93 ? 14.805 2.460 -2.138 1.00 86.81 93 GLY A O 1
ATOM 691 N N . PHE A 1 94 ? 16.221 2.153 -3.855 1.00 84.44 94 PHE A N 1
ATOM 692 C CA . PHE A 1 94 ? 16.451 3.571 -4.156 1.00 84.44 94 PHE A CA 1
ATOM 693 C C . PHE A 1 94 ? 16.409 3.830 -5.669 1.00 84.44 94 PHE A C 1
ATOM 695 O O . PHE A 1 94 ? 16.695 2.929 -6.462 1.00 84.44 94 PHE A O 1
ATOM 702 N N . GLY A 1 95 ? 16.049 5.055 -6.069 1.00 84.56 95 GLY A N 1
ATOM 703 C CA . GLY A 1 95 ? 16.035 5.489 -7.473 1.00 84.56 95 GLY A CA 1
ATOM 704 C C . GLY A 1 95 ? 15.185 4.596 -8.386 1.00 84.56 95 GLY A C 1
ATOM 705 O O . GLY A 1 95 ? 14.093 4.167 -8.012 1.00 84.56 95 GLY A O 1
ATOM 706 N N . GLU A 1 96 ? 15.706 4.279 -9.571 1.00 84.25 96 GLU A N 1
ATOM 707 C CA . GLU A 1 96 ? 15.038 3.411 -10.556 1.00 84.25 96 GLU A CA 1
ATOM 708 C C . GLU A 1 96 ? 14.756 2.000 -10.020 1.00 84.25 96 GLU A C 1
ATOM 710 O O . GLU A 1 96 ? 13.708 1.420 -10.299 1.00 84.25 96 GLU A O 1
ATOM 715 N N . ARG A 1 97 ? 15.629 1.464 -9.156 1.00 86.94 97 ARG A N 1
ATOM 716 C CA . ARG A 1 97 ? 15.395 0.155 -8.529 1.00 86.94 97 ARG A CA 1
ATOM 717 C C . ARG A 1 97 ? 14.172 0.177 -7.615 1.00 86.94 97 ARG A C 1
ATOM 719 O O . ARG A 1 97 ? 13.426 -0.795 -7.586 1.00 86.94 97 ARG A O 1
ATOM 726 N N . ARG A 1 98 ? 13.941 1.280 -6.897 1.00 85.31 98 ARG A N 1
ATOM 727 C CA . ARG A 1 98 ? 12.729 1.454 -6.083 1.00 85.31 98 ARG A CA 1
ATOM 728 C C . ARG A 1 98 ? 11.483 1.474 -6.959 1.00 85.31 98 ARG A C 1
ATOM 730 O O . ARG A 1 98 ? 10.524 0.783 -6.644 1.00 85.31 98 ARG A O 1
ATOM 737 N N . LYS A 1 99 ? 11.507 2.231 -8.063 1.00 83.50 99 LYS A N 1
ATOM 738 C CA . LYS A 1 99 ? 10.391 2.280 -9.022 1.00 83.50 99 LYS A CA 1
ATOM 739 C C . LYS A 1 99 ? 10.068 0.881 -9.555 1.00 83.50 99 LYS A C 1
ATOM 741 O O . LYS A 1 99 ? 8.908 0.488 -9.540 1.00 83.50 99 LYS A O 1
ATOM 746 N N . ALA A 1 100 ? 11.088 0.111 -9.936 1.00 86.00 100 ALA A N 1
ATOM 747 C CA . ALA A 1 100 ? 10.916 -1.261 -10.405 1.00 86.00 100 ALA A CA 1
ATOM 748 C C . ALA A 1 100 ? 10.302 -2.185 -9.336 1.00 86.00 100 ALA A C 1
ATOM 750 O O . ALA A 1 100 ? 9.354 -2.902 -9.634 1.00 86.00 100 ALA A O 1
ATOM 751 N N . LEU A 1 101 ? 10.787 -2.126 -8.090 1.00 87.06 101 LEU A N 1
ATOM 752 C CA . LEU A 1 101 ? 10.258 -2.945 -6.991 1.00 87.06 101 LEU A CA 1
ATOM 753 C C . LEU A 1 101 ? 8.828 -2.558 -6.596 1.00 87.06 101 LEU A C 1
ATOM 755 O O . LEU A 1 101 ? 8.012 -3.421 -6.296 1.00 87.06 101 LEU A O 1
ATOM 759 N N . LEU A 1 102 ? 8.507 -1.266 -6.599 1.00 86.62 102 LEU A N 1
ATOM 760 C CA . LEU A 1 102 ? 7.148 -0.786 -6.348 1.00 86.62 102 LEU A CA 1
ATOM 761 C C . LEU A 1 102 ? 6.179 -1.209 -7.447 1.00 86.62 102 LEU A C 1
ATOM 763 O O . LEU A 1 102 ? 5.037 -1.544 -7.150 1.00 86.62 102 LEU A O 1
ATOM 767 N N . GLN A 1 103 ? 6.640 -1.222 -8.698 1.00 85.38 103 GLN A N 1
ATOM 768 C CA . GLN A 1 103 ? 5.875 -1.771 -9.808 1.00 85.38 103 GLN A CA 1
ATOM 769 C C . GLN A 1 103 ? 5.604 -3.263 -9.595 1.00 85.38 103 GLN A C 1
ATOM 771 O O . GLN A 1 103 ? 4.484 -3.711 -9.814 1.00 85.38 103 GLN A O 1
ATOM 776 N N . ASP A 1 104 ? 6.593 -4.024 -9.122 1.00 86.31 104 ASP A N 1
ATOM 777 C CA . ASP A 1 104 ? 6.412 -5.446 -8.821 1.00 86.31 104 ASP A CA 1
ATOM 778 C C . ASP A 1 104 ? 5.401 -5.655 -7.684 1.00 86.31 104 ASP A C 1
ATOM 780 O O . ASP A 1 104 ? 4.527 -6.513 -7.797 1.00 86.31 104 ASP A O 1
ATOM 784 N N . ILE A 1 105 ? 5.470 -4.844 -6.618 1.00 86.00 105 ILE A N 1
ATOM 785 C CA . ILE A 1 105 ? 4.480 -4.870 -5.529 1.00 86.00 105 ILE A CA 1
ATOM 786 C C . ILE A 1 105 ? 3.089 -4.597 -6.092 1.00 86.00 105 ILE A C 1
ATOM 788 O O . ILE A 1 105 ? 2.185 -5.385 -5.850 1.00 86.00 105 ILE A O 1
ATOM 792 N N . ALA A 1 106 ? 2.936 -3.534 -6.879 1.00 85.62 106 ALA A N 1
ATOM 793 C CA . ALA A 1 106 ? 1.661 -3.148 -7.462 1.00 85.62 106 ALA A CA 1
ATOM 794 C C . ALA A 1 106 ? 1.064 -4.241 -8.362 1.00 85.62 106 ALA A C 1
ATOM 796 O O . ALA A 1 106 ? -0.116 -4.549 -8.231 1.00 85.62 106 ALA A O 1
ATOM 797 N N . ILE A 1 107 ? 1.884 -4.894 -9.194 1.00 84.94 107 ILE A N 1
ATOM 798 C CA . ILE A 1 107 ? 1.460 -6.046 -10.006 1.00 84.94 107 ILE A CA 1
ATOM 799 C C . ILE A 1 107 ? 0.993 -7.195 -9.108 1.00 84.94 107 ILE A C 1
ATOM 801 O O . ILE A 1 107 ? -0.040 -7.801 -9.365 1.00 84.94 107 ILE A O 1
ATOM 805 N N . VAL A 1 108 ? 1.734 -7.502 -8.040 1.00 84.56 108 VAL A N 1
ATOM 806 C CA . VAL A 1 108 ? 1.393 -8.599 -7.121 1.00 84.56 108 VAL A CA 1
ATOM 807 C C . VAL A 1 108 ? 0.121 -8.305 -6.327 1.00 84.56 108 VAL A C 1
ATOM 809 O O . VAL A 1 108 ? -0.627 -9.231 -6.029 1.00 84.56 108 VAL A O 1
ATOM 812 N N . THR A 1 109 ? -0.132 -7.048 -5.974 1.00 85.19 109 THR A N 1
ATOM 813 C CA . THR A 1 109 ? -1.269 -6.641 -5.136 1.00 85.19 109 THR A CA 1
ATOM 814 C C . THR A 1 109 ? -2.473 -6.164 -5.943 1.00 85.19 109 THR A C 1
ATOM 816 O O . THR A 1 109 ? -3.522 -5.915 -5.354 1.00 85.19 109 THR A O 1
ATOM 819 N N . GLY A 1 110 ? -2.344 -6.028 -7.265 1.00 82.62 110 GLY A N 1
ATOM 820 C CA . GLY A 1 110 ? -3.364 -5.431 -8.131 1.00 82.62 110 GLY A CA 1
ATOM 821 C C . GLY A 1 110 ? -3.554 -3.928 -7.904 1.00 82.62 110 GLY A C 1
ATOM 822 O O . GLY A 1 110 ? -4.597 -3.385 -8.246 1.00 82.62 110 GLY A O 1
ATOM 823 N N . THR A 1 111 ? -2.577 -3.260 -7.286 1.00 82.19 111 THR A N 1
ATOM 824 C CA . THR A 1 111 ? -2.605 -1.806 -7.101 1.00 82.19 111 THR A CA 1
ATOM 825 C C . THR A 1 111 ? -2.271 -1.120 -8.421 1.00 82.19 111 THR A C 1
ATOM 827 O O . THR A 1 111 ? -1.412 -1.591 -9.167 1.00 82.19 111 THR A O 1
ATOM 830 N N . GLU A 1 112 ? -2.847 0.050 -8.689 1.00 77.06 112 GLU A N 1
ATOM 831 C CA . GLU A 1 112 ? -2.391 0.855 -9.818 1.00 77.06 112 GLU A CA 1
ATOM 832 C C . GLU A 1 112 ? -0.978 1.402 -9.540 1.00 77.06 112 GLU A C 1
ATOM 834 O O . GLU A 1 112 ? -0.764 2.216 -8.634 1.00 77.06 112 GLU A O 1
ATOM 839 N N . PHE A 1 113 ? 0.020 0.937 -10.302 1.00 72.06 113 PHE A N 1
ATOM 840 C CA . PHE A 1 113 ? 1.358 1.523 -10.254 1.00 72.06 113 PHE A CA 1
ATOM 841 C C . PHE A 1 113 ? 1.380 2.810 -11.061 1.00 72.06 113 PHE A C 1
ATOM 843 O O . PHE A 1 113 ? 1.423 2.786 -12.292 1.00 72.06 113 PHE A O 1
ATOM 850 N N . ILE A 1 114 ? 1.426 3.939 -10.366 1.00 65.19 114 ILE A N 1
ATOM 851 C CA . ILE A 1 114 ? 1.594 5.229 -11.018 1.00 65.19 114 ILE A CA 1
ATOM 852 C C . ILE A 1 114 ? 3.017 5.700 -10.763 1.00 65.19 114 ILE A C 1
ATOM 854 O O . ILE A 1 114 ? 3.390 6.035 -9.637 1.00 65.19 114 ILE A O 1
ATOM 858 N N . ALA A 1 115 ? 3.825 5.713 -11.822 1.00 58.94 115 ALA A N 1
ATOM 859 C CA . ALA A 1 115 ? 5.150 6.306 -11.766 1.00 58.94 115 ALA A CA 1
ATOM 860 C C . ALA A 1 115 ? 5.031 7.768 -11.311 1.00 58.94 115 ALA A C 1
ATOM 862 O O . ALA A 1 115 ? 4.171 8.509 -11.790 1.00 58.94 115 ALA A O 1
ATOM 863 N N . SER A 1 116 ? 5.919 8.185 -10.407 1.00 55.28 116 SER A N 1
ATOM 864 C CA . SER A 1 116 ? 5.958 9.516 -9.780 1.00 55.28 116 SER A CA 1
ATOM 865 C C . SER A 1 116 ? 5.885 10.680 -10.779 1.00 55.28 116 SER A C 1
ATOM 867 O O . SER A 1 116 ? 5.510 11.793 -10.419 1.00 55.28 116 SER A O 1
ATOM 869 N N . ASP A 1 117 ? 6.251 10.404 -12.027 1.00 56.94 117 ASP A N 1
ATOM 870 C CA . ASP A 1 117 ? 6.370 11.339 -13.137 1.00 56.94 117 ASP A CA 1
ATOM 871 C C . ASP A 1 117 ? 5.002 11.698 -13.772 1.00 56.94 117 ASP A C 1
ATOM 873 O O . ASP A 1 117 ? 4.911 12.664 -14.525 1.00 56.94 117 ASP A O 1
ATOM 877 N N . LEU A 1 118 ? 3.926 10.965 -13.443 1.00 55.59 118 LEU A N 1
ATOM 878 C CA . LEU A 1 118 ? 2.573 11.151 -14.001 1.00 55.59 118 LEU A CA 1
ATOM 879 C C . LEU A 1 118 ? 1.628 12.011 -13.137 1.00 55.59 118 LEU A C 1
ATOM 881 O O . LEU A 1 118 ? 0.492 12.256 -13.533 1.00 55.59 118 LEU A O 1
ATOM 885 N N . GLY A 1 119 ? 2.082 12.522 -11.987 1.00 56.72 119 GLY A N 1
ATOM 886 C CA . GLY A 1 119 ? 1.401 13.624 -11.289 1.00 56.72 119 GLY A CA 1
ATOM 887 C C . GLY A 1 119 ? 0.051 13.303 -10.633 1.00 56.72 119 GLY A C 1
ATOM 888 O O . GLY A 1 119 ? -0.712 14.232 -10.357 1.00 56.72 119 GLY A O 1
ATOM 889 N N . LEU A 1 120 ? -0.263 12.033 -10.349 1.00 62.84 120 LEU A N 1
ATOM 890 C CA . LEU A 1 120 ? -1.445 11.714 -9.545 1.00 62.84 120 LEU A CA 1
ATOM 891 C C . LEU A 1 120 ? -1.266 12.221 -8.117 1.00 62.84 120 LEU A C 1
ATOM 893 O O . LEU A 1 120 ? -0.281 11.929 -7.436 1.00 62.84 120 LEU A O 1
ATOM 897 N N . LYS A 1 121 ? -2.250 12.997 -7.671 1.00 69.12 121 LYS A N 1
ATOM 898 C CA . LYS A 1 121 ? -2.318 13.466 -6.296 1.00 69.12 121 LYS A CA 1
ATOM 899 C C . LYS A 1 121 ? -2.870 12.328 -5.443 1.00 69.12 121 LYS A C 1
ATOM 901 O O . LYS A 1 121 ? -3.899 11.764 -5.817 1.00 69.12 121 LYS A O 1
ATOM 906 N N . PRO A 1 122 ? -2.260 12.002 -4.294 1.00 68.62 122 PRO A N 1
ATOM 907 C CA . PRO A 1 122 ? -2.801 10.976 -3.399 1.00 68.62 122 PRO A CA 1
ATOM 908 C C . PRO A 1 122 ? -4.263 11.265 -2.997 1.00 68.62 122 PRO A C 1
ATOM 910 O O . PRO A 1 122 ? -5.054 10.346 -2.805 1.00 68.62 122 PRO A O 1
ATOM 913 N N . GLU A 1 123 ? -4.654 12.545 -3.034 1.00 71.56 123 GLU A N 1
ATOM 914 C CA . GLU A 1 123 ? -6.012 13.042 -2.808 1.00 71.56 123 GLU A CA 1
ATOM 915 C C . GLU A 1 123 ? -7.066 12.433 -3.757 1.00 71.56 123 GLU A C 1
ATOM 917 O O . GLU A 1 123 ? -8.208 12.218 -3.344 1.00 71.56 123 GLU A O 1
ATOM 922 N N . SER A 1 124 ? -6.704 12.153 -5.017 1.00 72.81 124 SER A N 1
ATOM 923 C CA . SER A 1 124 ? -7.626 11.668 -6.057 1.00 72.81 124 SER A CA 1
ATOM 924 C C . SER A 1 124 ? -7.722 10.147 -6.149 1.00 72.81 124 SER A C 1
ATOM 926 O O . SER A 1 124 ? -8.457 9.638 -6.992 1.00 72.81 124 SER A O 1
ATOM 928 N N . VAL A 1 125 ? -7.004 9.415 -5.297 1.00 79.94 125 VAL A N 1
ATOM 929 C CA . VAL A 1 125 ? -6.985 7.951 -5.332 1.00 79.94 125 VAL A CA 1
ATOM 930 C C . VAL A 1 125 ? -8.340 7.391 -4.899 1.00 79.94 125 VAL A C 1
ATOM 932 O O . VAL A 1 125 ? -8.940 7.797 -3.895 1.00 79.94 125 VAL A O 1
ATOM 935 N N . THR A 1 126 ? -8.856 6.456 -5.685 1.00 81.69 126 THR A N 1
ATOM 936 C CA . THR A 1 126 ? -10.094 5.722 -5.409 1.00 81.69 126 THR A CA 1
ATOM 937 C C . THR A 1 126 ? -9.793 4.370 -4.762 1.00 81.69 126 THR A C 1
ATOM 939 O O . THR A 1 126 ? -8.662 3.896 -4.793 1.00 81.69 126 THR A O 1
ATOM 942 N N . ILE A 1 127 ? -10.800 3.749 -4.138 1.00 82.00 127 ILE A N 1
ATOM 943 C CA . ILE A 1 127 ? -10.636 2.437 -3.485 1.00 82.00 127 ILE A CA 1
ATOM 944 C C . ILE A 1 127 ? -10.245 1.361 -4.509 1.00 82.00 127 ILE A C 1
ATOM 946 O O . ILE A 1 127 ? -9.460 0.481 -4.190 1.00 82.00 127 ILE A O 1
ATOM 950 N N . GLU A 1 128 ? -10.742 1.470 -5.741 1.00 81.62 128 GLU A N 1
ATOM 951 C CA . GLU A 1 128 ? -10.451 0.547 -6.849 1.00 81.62 128 GLU A CA 1
ATOM 952 C C . GLU A 1 128 ? -8.983 0.590 -7.286 1.00 81.62 128 GLU A C 1
ATOM 954 O O . GLU A 1 128 ? -8.473 -0.375 -7.842 1.00 81.62 128 GLU A O 1
ATOM 959 N N . GLN A 1 129 ? -8.299 1.702 -7.012 1.00 82.75 129 GLN A N 1
ATOM 960 C CA . GLN A 1 129 ? -6.878 1.870 -7.299 1.00 82.75 129 GLN A CA 1
ATOM 961 C C . GLN A 1 129 ? -5.993 1.358 -6.162 1.00 82.75 129 GLN A C 1
ATOM 963 O O . GLN A 1 129 ? -4.776 1.336 -6.319 1.00 82.75 129 GLN A O 1
ATOM 968 N N . LEU A 1 130 ? -6.564 0.975 -5.014 1.00 86.44 130 LEU A N 1
ATOM 969 C CA . LEU A 1 130 ? -5.827 0.337 -3.927 1.00 86.44 130 LEU A CA 1
ATOM 970 C C . LEU A 1 130 ? -5.686 -1.157 -4.223 1.00 86.44 130 LEU A C 1
ATOM 972 O O . LEU A 1 130 ? -6.646 -1.815 -4.616 1.00 86.44 130 LEU A O 1
ATOM 976 N N . GLY A 1 131 ? -4.506 -1.715 -3.972 1.00 86.88 131 GLY A N 1
ATOM 977 C CA . GLY A 1 131 ? -4.316 -3.158 -4.073 1.00 86.88 131 GLY A CA 1
ATOM 978 C C . GLY A 1 131 ? -4.951 -3.898 -2.915 1.00 86.88 131 GLY A C 1
ATOM 979 O O . GLY A 1 131 ? -5.226 -3.324 -1.861 1.00 86.88 131 GLY A O 1
ATOM 980 N N . ILE A 1 132 ? -5.121 -5.201 -3.094 1.00 86.12 132 ILE A N 1
ATOM 981 C CA . ILE A 1 132 ? -5.708 -6.089 -2.099 1.00 86.12 132 ILE A CA 1
ATOM 982 C C . ILE A 1 132 ? -4.666 -7.117 -1.677 1.00 86.12 132 ILE A C 1
ATOM 984 O O . ILE A 1 132 ? -4.024 -7.791 -2.485 1.00 86.12 132 ILE A O 1
ATOM 988 N N . SER A 1 133 ? -4.521 -7.265 -0.367 1.00 86.25 133 SER A N 1
ATOM 989 C CA . SER A 1 133 ? -3.703 -8.304 0.241 1.00 86.25 133 SER A CA 1
ATOM 990 C C . SER A 1 133 ? -4.552 -9.202 1.111 1.00 86.25 133 SER A C 1
ATOM 992 O O . SER A 1 133 ? -5.411 -8.735 1.852 1.00 86.25 133 SER A O 1
ATOM 994 N N . ARG A 1 134 ? -4.289 -10.504 1.050 1.00 85.88 134 ARG A N 1
ATOM 995 C CA . ARG A 1 134 ? -4.884 -11.484 1.951 1.00 85.88 134 ARG A CA 1
ATOM 996 C C . ARG A 1 134 ? -4.293 -11.366 3.348 1.00 85.88 134 ARG A C 1
ATOM 998 O O . ARG A 1 134 ? -5.032 -11.478 4.321 1.00 85.88 134 ARG A O 1
ATOM 1005 N N . LYS A 1 135 ? -2.978 -11.162 3.433 1.00 85.69 135 LYS A N 1
ATOM 1006 C CA . LYS A 1 135 ? -2.258 -11.032 4.698 1.00 85.69 135 LYS A CA 1
ATOM 1007 C C . LYS A 1 135 ? -0.986 -10.213 4.520 1.00 85.69 135 LYS A C 1
ATOM 1009 O O . LYS A 1 135 ? -0.241 -10.441 3.570 1.00 85.69 135 LYS A O 1
ATOM 1014 N N . VAL A 1 136 ? -0.722 -9.294 5.440 1.00 86.50 136 VAL A N 1
ATOM 1015 C CA . VAL A 1 136 ? 0.545 -8.559 5.522 1.00 86.50 136 VAL A CA 1
ATOM 1016 C C . VAL A 1 136 ? 1.146 -8.774 6.899 1.00 86.50 136 VAL A C 1
ATOM 1018 O O . VAL A 1 136 ? 0.489 -8.539 7.908 1.00 86.50 136 VAL A O 1
ATOM 1021 N N . THR A 1 137 ? 2.399 -9.215 6.931 1.00 86.44 137 THR A N 1
ATOM 1022 C CA . THR A 1 137 ? 3.172 -9.397 8.161 1.00 86.44 137 THR A CA 1
ATOM 1023 C C . THR A 1 137 ? 4.354 -8.443 8.135 1.00 86.44 137 THR A C 1
ATOM 1025 O O . THR A 1 137 ? 5.135 -8.454 7.181 1.00 86.44 137 THR A O 1
ATOM 1028 N N . MET A 1 138 ? 4.495 -7.623 9.172 1.00 85.44 138 MET A N 1
ATOM 1029 C CA . MET A 1 138 ? 5.567 -6.636 9.290 1.00 85.44 138 MET A CA 1
ATOM 1030 C C . MET A 1 138 ? 6.416 -6.919 10.528 1.00 85.44 138 MET A C 1
ATOM 1032 O O . MET A 1 138 ? 5.902 -7.106 11.629 1.00 85.44 138 MET A O 1
ATOM 1036 N N . THR A 1 139 ? 7.730 -6.930 10.332 1.00 84.44 139 THR A N 1
ATOM 1037 C CA . THR A 1 139 ? 8.746 -6.990 11.387 1.00 84.44 139 THR A CA 1
ATOM 1038 C C . THR A 1 139 ? 9.633 -5.748 11.302 1.00 84.44 139 THR A C 1
ATOM 1040 O O . THR A 1 139 ? 9.508 -4.956 10.366 1.00 84.44 139 THR A O 1
ATOM 1043 N N . ASN A 1 140 ? 10.568 -5.588 12.240 1.00 78.50 140 ASN A N 1
ATOM 1044 C CA . ASN A 1 140 ? 11.513 -4.464 12.231 1.00 78.50 140 ASN A CA 1
ATOM 1045 C C . ASN A 1 140 ? 12.392 -4.414 10.968 1.00 78.50 140 ASN A C 1
ATOM 1047 O O . ASN A 1 140 ? 12.863 -3.344 10.589 1.00 78.50 140 ASN A O 1
ATOM 1051 N N . ASN A 1 141 ? 12.600 -5.551 10.295 1.00 80.88 141 ASN A N 1
ATOM 1052 C CA . ASN A 1 141 ? 13.554 -5.664 9.188 1.00 80.88 141 ASN A CA 1
ATOM 1053 C C . ASN A 1 141 ? 12.936 -6.179 7.885 1.00 80.88 141 ASN A C 1
ATOM 1055 O O . ASN A 1 141 ? 13.592 -6.144 6.844 1.00 80.88 141 ASN A O 1
ATOM 1059 N N . SER A 1 142 ? 11.706 -6.688 7.913 1.00 81.06 142 SER A N 1
ATOM 1060 C CA . SER A 1 142 ? 11.077 -7.278 6.734 1.00 81.06 142 SER A CA 1
ATOM 1061 C C . SER A 1 142 ? 9.570 -7.075 6.724 1.00 81.06 142 SER A C 1
ATOM 1063 O O . SER A 1 142 ? 8.910 -7.027 7.760 1.00 81.06 142 SER A O 1
ATOM 1065 N N . THR A 1 143 ? 9.013 -6.970 5.520 1.00 86.12 143 THR A N 1
ATOM 1066 C CA . THR A 1 143 ? 7.571 -6.999 5.285 1.00 86.12 143 THR A CA 1
ATOM 1067 C C . THR A 1 143 ? 7.267 -8.128 4.315 1.00 86.12 143 THR A C 1
ATOM 1069 O O . THR A 1 143 ? 7.900 -8.235 3.267 1.00 86.12 143 THR A O 1
ATOM 1072 N N . THR A 1 144 ? 6.295 -8.963 4.665 1.00 87.06 144 THR A N 1
ATOM 1073 C CA . THR A 1 144 ? 5.791 -10.044 3.818 1.00 87.06 144 THR A CA 1
ATOM 1074 C C . THR A 1 144 ? 4.364 -9.720 3.415 1.00 87.06 144 THR A C 1
ATOM 1076 O O . THR A 1 144 ? 3.509 -9.531 4.276 1.00 87.06 144 THR A O 1
ATOM 1079 N N . ILE A 1 145 ? 4.108 -9.666 2.109 1.00 85.56 145 ILE A N 1
ATOM 1080 C CA . ILE A 1 145 ? 2.784 -9.398 1.545 1.00 85.56 145 ILE 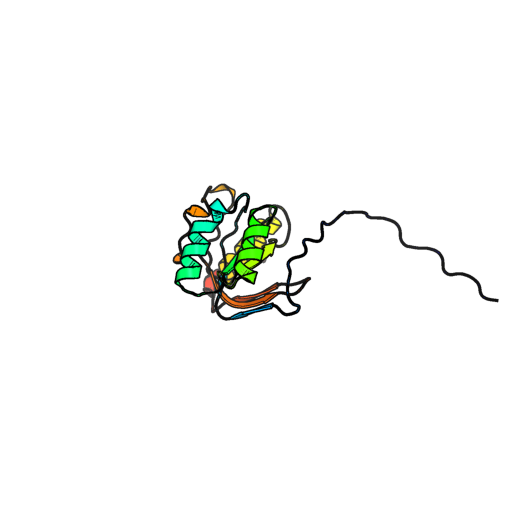A CA 1
ATOM 1081 C C . ILE A 1 145 ? 2.301 -10.667 0.850 1.00 85.56 145 ILE A C 1
ATOM 1083 O O . ILE A 1 145 ? 2.921 -11.147 -0.096 1.00 85.56 145 ILE A O 1
ATOM 1087 N N . ILE A 1 146 ? 1.181 -11.202 1.320 1.00 85.81 146 ILE A N 1
ATOM 1088 C CA . ILE A 1 146 ? 0.454 -12.303 0.696 1.00 85.81 146 ILE A CA 1
ATOM 1089 C C . ILE A 1 146 ? -0.739 -11.680 -0.019 1.00 85.81 146 ILE A C 1
ATOM 1091 O O . ILE A 1 146 ? -1.698 -11.254 0.624 1.00 85.81 146 ILE A O 1
ATOM 1095 N N . ALA A 1 147 ? -0.680 -11.601 -1.344 1.00 77.94 147 ALA A N 1
ATOM 1096 C CA . ALA A 1 147 ? -1.764 -11.065 -2.161 1.00 77.94 147 ALA A CA 1
ATOM 1097 C C . ALA A 1 147 ? -2.890 -12.088 -2.385 1.00 77.94 147 ALA A C 1
ATOM 1099 O O . ALA A 1 147 ? -2.646 -13.296 -2.381 1.00 77.94 147 ALA A O 1
ATOM 1100 N N . ASP A 1 148 ? -4.120 -11.611 -2.600 1.00 70.62 148 ASP A N 1
ATOM 1101 C CA . ASP A 1 148 ? -5.327 -12.454 -2.724 1.00 70.62 148 ASP A CA 1
ATOM 1102 C C . ASP A 1 148 ? -5.547 -13.018 -4.146 1.00 70.62 148 ASP A C 1
ATOM 1104 O O . ASP A 1 148 ? -6.664 -13.305 -4.553 1.00 70.62 148 ASP A O 1
ATOM 1108 N N . ALA A 1 149 ? -4.441 -13.253 -4.865 1.00 55.19 149 ALA A N 1
ATOM 1109 C CA . ALA A 1 149 ? -4.318 -13.574 -6.291 1.00 55.19 149 ALA A CA 1
ATOM 1110 C C . ALA A 1 149 ? -4.339 -12.347 -7.219 1.00 55.19 149 ALA A C 1
ATOM 1112 O O . ALA A 1 149 ? -5.384 -11.867 -7.644 1.00 55.19 149 ALA A O 1
ATOM 1113 N N . ALA A 1 150 ? -3.142 -11.901 -7.602 1.00 58.59 150 ALA A N 1
ATOM 1114 C CA . ALA A 1 150 ? -2.948 -11.114 -8.812 1.00 58.59 150 ALA A CA 1
ATOM 1115 C C . ALA A 1 150 ? -3.073 -11.984 -10.067 1.00 58.59 150 ALA A C 1
ATOM 1117 O O . ALA A 1 150 ? -2.875 -13.207 -10.045 1.00 58.59 150 ALA A O 1
ATOM 1118 N N . THR A 1 151 ? -3.374 -11.317 -11.176 1.00 65.38 151 THR A N 1
ATOM 1119 C CA . THR A 1 151 ? -3.419 -11.850 -12.533 1.00 65.38 151 THR A CA 1
ATOM 1120 C C . THR A 1 151 ? -2.119 -12.599 -12.819 1.00 65.38 151 THR A C 1
ATOM 1122 O O . THR A 1 151 ? -1.066 -11.994 -13.026 1.00 65.38 151 THR A O 1
ATOM 1125 N N . LYS A 1 152 ? -2.165 -13.942 -12.812 1.00 73.19 152 LYS A N 1
ATOM 1126 C CA . LYS A 1 152 ? -0.994 -14.794 -13.104 1.00 73.19 152 LYS A CA 1
ATOM 1127 C C . LYS A 1 152 ? -0.272 -14.338 -14.371 1.00 73.19 152 LYS A C 1
ATOM 1129 O O . LYS A 1 152 ? 0.953 -14.398 -14.417 1.00 73.19 152 LYS A O 1
ATOM 1134 N N . ASP A 1 153 ? -1.023 -13.855 -15.352 1.00 80.12 153 ASP A N 1
ATOM 1135 C CA . ASP A 1 153 ? -0.511 -13.382 -16.633 1.00 80.12 153 ASP A CA 1
ATOM 1136 C C . ASP A 1 153 ? 0.381 -12.139 -16.496 1.00 80.12 153 ASP A C 1
ATOM 1138 O O . ASP A 1 153 ? 1.449 -12.090 -17.104 1.00 80.12 153 ASP A O 1
ATOM 1142 N N . GLU A 1 154 ? 0.021 -11.173 -15.647 1.00 80.88 154 GLU A N 1
ATOM 1143 C CA . GLU A 1 154 ? 0.826 -9.965 -15.406 1.00 80.88 154 GLU A CA 1
ATOM 1144 C C . GLU A 1 154 ? 2.122 -10.295 -14.665 1.00 80.88 154 GLU A C 1
ATOM 1146 O O . GLU A 1 154 ? 3.194 -9.802 -15.022 1.00 80.88 154 GLU A O 1
ATOM 1151 N N . ILE A 1 155 ? 2.053 -11.205 -13.686 1.00 82.25 155 ILE A N 1
ATOM 1152 C CA . ILE A 1 155 ? 3.240 -11.705 -12.984 1.00 82.25 155 ILE A CA 1
ATOM 1153 C C . ILE A 1 155 ? 4.171 -12.423 -13.970 1.00 82.25 155 ILE A C 1
ATOM 1155 O O . ILE A 1 155 ? 5.376 -12.174 -13.974 1.00 82.25 155 ILE A O 1
ATOM 1159 N N . GLN A 1 156 ? 3.638 -13.296 -14.830 1.00 82.81 156 GLN A N 1
ATOM 1160 C CA . GLN A 1 156 ? 4.440 -14.007 -15.833 1.00 82.81 156 GLN A CA 1
ATOM 1161 C C . GLN A 1 156 ? 5.059 -13.046 -16.853 1.00 82.81 156 GLN A C 1
ATOM 1163 O O . GLN A 1 156 ? 6.245 -13.170 -17.167 1.00 82.81 156 GLN A O 1
ATOM 1168 N N . ALA A 1 157 ? 4.298 -12.054 -17.321 1.00 85.06 157 ALA A N 1
ATOM 1169 C CA . ALA A 1 157 ? 4.800 -11.008 -18.205 1.00 85.06 157 ALA A CA 1
ATOM 1170 C C . ALA A 1 157 ? 5.949 -10.230 -17.548 1.00 85.06 157 ALA A C 1
ATOM 1172 O O . ALA A 1 157 ? 6.979 -9.990 -18.183 1.00 85.06 157 ALA A O 1
ATOM 1173 N N . ARG A 1 158 ? 5.824 -9.902 -16.257 1.00 81.88 158 ARG A N 1
ATOM 1174 C CA . ARG A 1 158 ? 6.875 -9.210 -15.509 1.00 81.88 158 ARG A CA 1
ATOM 1175 C C . ARG A 1 158 ? 8.122 -10.068 -15.310 1.00 81.88 158 ARG A C 1
ATOM 1177 O O . ARG A 1 158 ? 9.232 -9.588 -15.525 1.00 81.88 158 ARG A O 1
ATOM 1184 N N . ILE A 1 159 ? 7.962 -11.352 -14.990 1.00 84.31 159 ILE A N 1
ATOM 1185 C CA . ILE A 1 159 ? 9.082 -12.302 -14.908 1.00 84.31 159 ILE A CA 1
ATOM 1186 C C . ILE A 1 159 ? 9.815 -12.386 -16.253 1.00 84.31 159 ILE A C 1
ATOM 1188 O O . ILE A 1 159 ? 11.046 -12.398 -16.282 1.00 84.31 159 ILE A O 1
ATOM 1192 N N . ALA A 1 160 ? 9.081 -12.427 -17.368 1.00 87.31 160 ALA A N 1
ATOM 1193 C CA . ALA A 1 160 ? 9.668 -12.466 -18.704 1.00 87.31 160 ALA A CA 1
ATOM 1194 C C . ALA A 1 160 ? 10.442 -11.181 -19.047 1.00 87.31 160 ALA A C 1
ATOM 1196 O O . ALA A 1 160 ? 11.487 -11.266 -19.687 1.00 87.31 160 ALA A O 1
ATOM 1197 N N . GLN A 1 161 ? 9.971 -10.011 -18.595 1.00 82.75 161 GLN A N 1
ATOM 1198 C CA . GLN A 1 161 ? 10.695 -8.743 -18.742 1.00 82.75 161 GLN A CA 1
ATOM 1199 C C . GLN A 1 161 ? 12.010 -8.723 -17.955 1.00 82.75 161 GLN A C 1
ATOM 1201 O O . GLN A 1 161 ? 13.009 -8.249 -18.478 1.00 82.75 161 GLN A O 1
ATOM 1206 N N . ILE A 1 162 ? 12.020 -9.240 -16.721 1.00 80.94 162 ILE A N 1
ATOM 1207 C CA . ILE A 1 162 ? 13.209 -9.230 -15.850 1.00 80.94 162 ILE A CA 1
ATOM 1208 C C . ILE A 1 162 ? 14.264 -10.251 -16.306 1.00 80.94 162 ILE A C 1
ATOM 1210 O O . ILE A 1 162 ? 15.455 -10.048 -16.094 1.00 80.94 162 ILE A O 1
ATOM 1214 N N . LYS 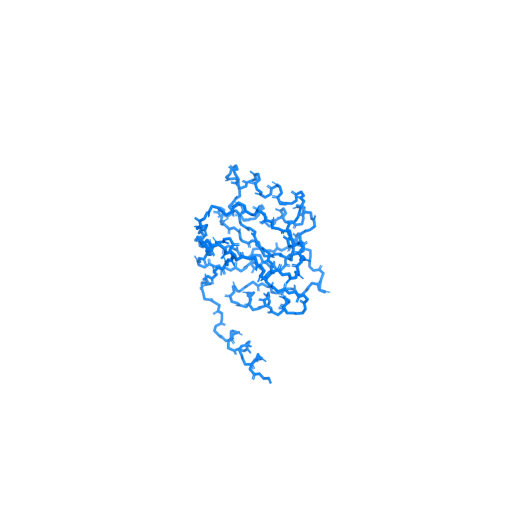A 1 163 ? 13.846 -11.366 -16.921 1.00 81.38 163 LYS A N 1
ATOM 1215 C CA . LYS A 1 163 ? 14.755 -12.415 -17.419 1.00 81.38 163 LYS A CA 1
ATOM 1216 C C . LYS A 1 163 ? 15.480 -12.059 -18.724 1.00 81.38 163 LYS A C 1
ATOM 1218 O O . LYS A 1 163 ? 16.305 -12.859 -19.164 1.00 81.38 163 LYS A O 1
ATOM 1223 N N . LYS A 1 164 ? 15.127 -10.945 -19.363 1.00 62.16 164 LYS A N 1
ATOM 1224 C CA . LYS A 1 164 ? 15.655 -10.523 -20.663 1.00 62.16 164 LYS A CA 1
ATOM 1225 C C . LYS A 1 164 ? 16.853 -9.598 -20.494 1.00 62.16 164 LYS A C 1
ATOM 1227 O O . LYS A 1 164 ? 17.787 -9.742 -21.310 1.00 62.16 164 LYS A O 1
#

InterPro domains:
  IPR001844 Chaperonin Cpn60/GroEL [PTHR45633] (1-164)
  IPR027409 GroEL-like apical domain superfamily [G3DSA:3.50.7.10] (13-164)
  IPR027409 GroEL-like apical domain superfamily [SSF52029] (18-163)

pLDDT: mean 73.28, std 17.94, range [24.45, 89.56]

Radius of gyration: 18.67 Å; chains: 1; bounding box: 65×31×52 Å